Protein AF-A0A2P6G306-F1 (afdb_monomer_lite)

Foldseek 3Di:
DDDPVVCCCVPPVVNVDDDDDDDDDPDDDDVVNVVCQQPFHQDPVGTGDGDDDDDDPDDPPDDDDVPPPDDDD

pLDDT: mean 83.34, std 11.4, range [45.31, 95.44]

Structure (mmCIF, N/CA/C/O backbone):
data_AF-A0A2P6G306-F1
#
_entry.id   AF-A0A2P6G306-F1
#
loop_
_atom_site.group_PDB
_atom_site.id
_atom_site.type_symbol
_atom_site.label_atom_id
_atom_site.label_alt_id
_atom_site.label_comp_id
_atom_site.label_asym_id
_atom_site.label_entity_id
_atom_site.label_seq_id
_atom_site.pdbx_PDB_ins_code
_atom_site.Cartn_x
_atom_site.Cartn_y
_atom_site.Cartn_z
_atom_site.occupancy
_atom_site.B_iso_or_equiv
_atom_site.auth_seq_id
_atom_site.auth_comp_id
_atom_site.auth_asym_id
_atom_site.auth_atom_id
_atom_site.pdbx_PDB_model_num
ATOM 1 N N . MET A 1 1 ? 24.032 4.594 22.756 1.00 47.03 1 MET A N 1
ATOM 2 C CA . MET A 1 1 ? 22.996 5.210 23.613 1.00 47.03 1 MET A CA 1
ATOM 3 C C . MET A 1 1 ? 21.652 5.019 22.919 1.00 47.03 1 MET A C 1
ATOM 5 O O . MET A 1 1 ? 21.480 5.559 21.836 1.00 47.03 1 MET A O 1
ATOM 9 N N . ASN A 1 2 ? 20.753 4.190 23.460 1.00 63.53 2 ASN A N 1
ATOM 10 C CA . ASN A 1 2 ? 19.428 3.960 22.868 1.00 63.53 2 ASN A CA 1
ATOM 11 C C . ASN A 1 2 ? 18.470 5.087 23.274 1.00 63.53 2 ASN A C 1
ATOM 13 O O . ASN A 1 2 ? 18.306 5.355 24.462 1.00 63.53 2 ASN A O 1
ATOM 17 N N . ASN A 1 3 ? 17.837 5.743 22.298 1.00 81.94 3 ASN A N 1
ATOM 18 C CA . ASN A 1 3 ? 16.844 6.787 22.550 1.00 81.94 3 ASN A CA 1
ATOM 19 C C . ASN A 1 3 ? 15.442 6.163 22.639 1.00 81.94 3 ASN A C 1
ATOM 21 O O . ASN A 1 3 ? 14.749 5.984 21.636 1.00 81.94 3 ASN A O 1
ATOM 25 N N . VAL A 1 4 ? 15.044 5.814 23.863 1.00 80.56 4 VAL A N 1
ATOM 26 C CA . VAL A 1 4 ? 13.770 5.141 24.171 1.00 80.56 4 VAL A CA 1
ATOM 27 C C . VAL A 1 4 ? 12.556 5.982 23.747 1.00 80.56 4 VAL A C 1
ATOM 29 O O . VAL A 1 4 ? 11.562 5.438 23.269 1.00 80.56 4 VAL A O 1
ATOM 32 N N . ALA A 1 5 ? 12.649 7.313 23.850 1.00 81.75 5 ALA A N 1
ATOM 33 C CA . ALA A 1 5 ? 11.573 8.223 23.459 1.00 81.75 5 ALA A CA 1
ATOM 34 C C . ALA A 1 5 ? 11.341 8.227 21.939 1.00 81.75 5 ALA A C 1
ATOM 36 O O . ALA A 1 5 ? 10.196 8.157 21.490 1.00 81.75 5 ALA A O 1
ATOM 37 N N . LEU A 1 6 ? 12.416 8.234 21.141 1.00 81.00 6 LEU A N 1
ATOM 38 C CA . LEU A 1 6 ? 12.327 8.130 19.681 1.00 81.00 6 LEU A CA 1
ATOM 39 C C . LEU A 1 6 ? 11.682 6.800 19.261 1.00 81.00 6 LEU A C 1
ATOM 41 O O . LEU A 1 6 ? 10.799 6.772 18.404 1.00 81.00 6 LEU A O 1
ATOM 45 N N . GLN A 1 7 ? 12.090 5.700 19.898 1.00 82.12 7 GLN A N 1
ATOM 46 C CA . GLN A 1 7 ? 11.545 4.377 19.601 1.00 82.12 7 GLN A CA 1
ATOM 47 C C . GLN A 1 7 ? 10.042 4.303 19.904 1.00 82.12 7 GLN A C 1
ATOM 49 O O . GLN A 1 7 ? 9.280 3.796 19.075 1.00 82.12 7 GLN A O 1
ATOM 54 N N . ALA A 1 8 ? 9.606 4.851 21.043 1.00 79.25 8 ALA A N 1
ATOM 55 C CA . ALA A 1 8 ? 8.191 4.949 21.401 1.00 79.25 8 ALA A CA 1
ATOM 56 C C . ALA A 1 8 ? 7.407 5.838 20.419 1.00 79.25 8 ALA A C 1
ATOM 58 O O . ALA A 1 8 ? 6.282 5.502 20.050 1.00 79.25 8 ALA A O 1
ATOM 59 N N . GLY A 1 9 ? 8.017 6.927 19.941 1.00 80.81 9 GLY A N 1
ATOM 60 C CA . GLY A 1 9 ? 7.439 7.815 18.931 1.00 80.81 9 GLY A CA 1
ATOM 61 C C . GLY A 1 9 ? 7.166 7.134 17.584 1.00 80.81 9 GLY A C 1
ATOM 62 O O . GLY A 1 9 ? 6.162 7.431 16.943 1.00 80.81 9 GLY A O 1
ATOM 63 N N . ILE A 1 10 ? 8.009 6.191 17.164 1.00 81.44 10 ILE A N 1
ATOM 64 C CA . ILE A 1 10 ? 7.864 5.515 15.862 1.00 81.44 10 ILE A CA 1
ATOM 65 C C . ILE A 1 10 ? 7.033 4.228 15.970 1.00 81.44 10 ILE A C 1
ATOM 67 O O . ILE A 1 10 ? 6.276 3.899 15.058 1.00 81.44 10 ILE A O 1
ATOM 71 N N . SER A 1 11 ? 7.172 3.494 17.077 1.00 81.25 11 SER A N 1
ATOM 72 C CA . SER A 1 11 ? 6.650 2.123 17.193 1.00 81.25 11 SER A CA 1
ATOM 73 C C . SER A 1 11 ? 5.263 2.042 17.831 1.00 81.25 11 SER A C 1
ATOM 75 O O . SER A 1 11 ? 4.605 1.014 17.700 1.00 81.25 11 SER A O 1
ATOM 77 N N . ASN A 1 12 ? 4.808 3.086 18.536 1.00 83.94 12 ASN A N 1
ATOM 78 C CA . ASN A 1 12 ? 3.493 3.074 19.174 1.00 83.94 12 ASN A CA 1
ATOM 79 C C . ASN A 1 12 ? 2.376 3.149 18.109 1.00 83.94 12 ASN A C 1
ATOM 81 O O . ASN A 1 12 ? 2.293 4.158 17.403 1.00 83.94 12 ASN A O 1
ATOM 85 N N . PRO A 1 13 ? 1.473 2.148 18.019 1.00 77.56 13 PRO A N 1
ATOM 86 C CA . PRO A 1 13 ? 0.384 2.129 17.038 1.00 77.56 13 PRO A CA 1
ATOM 87 C C . PRO A 1 13 ? -0.525 3.361 17.103 1.00 77.56 13 PRO A C 1
ATOM 89 O O . PRO A 1 13 ? -1.069 3.780 16.084 1.00 77.56 13 PRO A O 1
ATOM 92 N N . ARG A 1 14 ? -0.646 3.988 18.286 1.00 80.31 14 ARG A N 1
ATOM 93 C CA . ARG A 1 14 ? -1.442 5.212 18.485 1.00 80.31 14 ARG A CA 1
ATOM 94 C C . ARG A 1 14 ? -0.949 6.392 17.652 1.00 80.31 14 ARG A C 1
ATOM 96 O O . ARG A 1 14 ? -1.738 7.279 17.351 1.00 80.31 14 ARG A 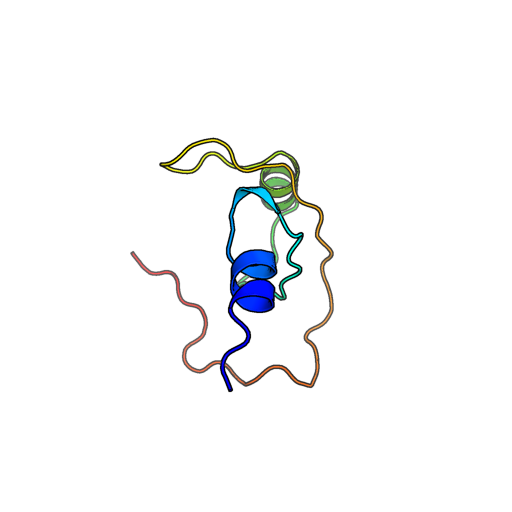O 1
ATOM 103 N N . ASN A 1 15 ? 0.329 6.402 17.277 1.00 80.88 15 ASN A N 1
ATOM 104 C CA . ASN A 1 15 ? 0.914 7.502 16.517 1.00 80.88 15 ASN A CA 1
ATOM 105 C C . ASN A 1 15 ? 0.561 7.432 15.026 1.00 80.88 15 ASN A C 1
ATOM 107 O O . ASN A 1 15 ? 0.770 8.418 14.325 1.00 80.88 15 ASN A O 1
ATOM 111 N N . ASN A 1 16 ? 0.027 6.292 14.555 1.00 78.31 16 ASN A N 1
ATOM 112 C CA . ASN A 1 16 ? -0.534 6.080 13.216 1.00 78.31 16 ASN A CA 1
ATOM 113 C C . ASN A 1 16 ? 0.271 6.756 12.089 1.00 78.31 16 ASN A C 1
ATOM 115 O O . ASN A 1 16 ? -0.273 7.434 11.213 1.00 78.31 16 ASN A O 1
ATOM 119 N N . LEU A 1 17 ? 1.600 6.632 12.163 1.00 85.06 17 LEU A N 1
ATOM 120 C CA . LEU A 1 17 ? 2.494 7.320 11.244 1.00 85.06 17 LEU A CA 1
ATOM 121 C C . LEU A 1 17 ? 2.284 6.770 9.837 1.00 85.06 17 LEU A C 1
ATOM 123 O O . LEU A 1 17 ? 2.392 5.563 9.609 1.00 85.06 17 LEU A O 1
ATOM 127 N N . LYS A 1 18 ? 2.009 7.671 8.888 1.00 86.25 18 LYS A N 1
ATOM 128 C CA . LYS A 1 18 ? 1.879 7.312 7.476 1.00 86.25 18 LYS A CA 1
ATOM 129 C C . LYS A 1 18 ? 3.195 6.734 6.974 1.00 86.25 18 LYS A C 1
ATOM 131 O O . LYS A 1 18 ? 4.262 7.302 7.199 1.00 86.25 18 LYS A O 1
ATOM 136 N N . LYS A 1 19 ? 3.099 5.620 6.257 1.00 88.06 19 LYS A N 1
ATOM 137 C CA . LYS A 1 19 ? 4.234 4.957 5.621 1.00 88.06 19 LYS A CA 1
ATOM 138 C C . LYS A 1 19 ? 3.993 4.914 4.120 1.00 88.06 19 LYS A C 1
ATOM 140 O O . LYS A 1 19 ? 2.886 4.612 3.680 1.00 88.06 19 LYS A O 1
ATOM 145 N N . THR A 1 20 ? 5.035 5.219 3.359 1.00 91.19 20 THR A N 1
ATOM 146 C CA . THR A 1 20 ? 5.018 5.173 1.896 1.00 91.19 20 THR A CA 1
ATOM 147 C C . THR A 1 20 ? 5.936 4.052 1.448 1.00 91.19 20 THR A C 1
ATOM 149 O O . THR A 1 20 ? 7.076 3.973 1.902 1.00 91.19 20 THR A O 1
ATOM 152 N N . TYR A 1 21 ? 5.441 3.201 0.556 1.00 89.94 21 TYR A N 1
ATOM 153 C CA . TYR A 1 21 ? 6.146 2.012 0.094 1.00 89.94 21 TYR A CA 1
ATOM 154 C C . TYR A 1 21 ? 6.260 2.000 -1.427 1.00 89.94 21 TYR A C 1
ATOM 156 O O . TYR A 1 21 ? 5.382 2.502 -2.128 1.00 89.94 21 TYR A O 1
ATOM 164 N N . LEU A 1 22 ? 7.337 1.391 -1.920 1.00 90.62 22 LEU A N 1
ATOM 165 C CA . LEU A 1 22 ? 7.455 0.948 -3.303 1.00 90.62 22 LEU A CA 1
ATOM 166 C C . LEU A 1 22 ? 7.077 -0.530 -3.359 1.00 90.62 22 LEU A C 1
ATOM 168 O O . LEU A 1 22 ? 7.574 -1.322 -2.558 1.00 90.62 22 LEU A O 1
ATOM 172 N N . VAL A 1 23 ? 6.188 -0.882 -4.283 1.00 88.56 23 VAL A N 1
ATOM 173 C CA . VAL A 1 23 ? 5.685 -2.246 -4.458 1.00 88.56 23 VAL A CA 1
ATOM 174 C C . VAL A 1 23 ? 5.878 -2.633 -5.915 1.00 88.56 23 VAL A C 1
ATOM 176 O O . VAL A 1 23 ? 5.446 -1.909 -6.807 1.00 88.56 23 VAL A O 1
ATOM 179 N N . GLN A 1 24 ? 6.527 -3.770 -6.138 1.00 86.75 24 GLN A N 1
ATOM 180 C CA . GLN A 1 24 ? 6.644 -4.400 -7.446 1.00 86.75 24 GLN A CA 1
ATOM 181 C C . GLN A 1 24 ? 5.677 -5.586 -7.490 1.00 86.75 24 GLN A C 1
ATOM 183 O O . GLN A 1 24 ? 5.603 -6.357 -6.531 1.00 86.75 24 GLN A O 1
ATOM 188 N N . VAL A 1 25 ? 4.927 -5.701 -8.583 1.00 83.62 25 VAL A N 1
ATOM 189 C CA . VAL A 1 25 ? 3.965 -6.779 -8.846 1.00 83.62 25 VAL A CA 1
ATOM 190 C C . VAL A 1 25 ? 4.366 -7.506 -10.127 1.00 83.62 25 VAL A C 1
ATOM 192 O O . VAL A 1 25 ? 4.992 -6.910 -10.999 1.00 83.62 25 VAL A O 1
ATOM 195 N N . ASP A 1 26 ? 4.023 -8.788 -10.239 1.00 79.06 26 ASP A N 1
ATOM 196 C CA . ASP A 1 26 ? 4.422 -9.625 -11.381 1.00 79.06 26 ASP A CA 1
ATOM 197 C C . ASP A 1 26 ? 3.686 -9.275 -12.689 1.00 79.06 26 ASP A C 1
ATOM 199 O O . ASP A 1 26 ? 4.102 -9.690 -13.768 1.00 79.06 26 ASP A O 1
ATOM 203 N N . SER A 1 27 ? 2.559 -8.563 -12.625 1.00 79.00 27 SER A N 1
ATOM 204 C CA . SER A 1 27 ? 1.731 -8.240 -13.793 1.00 79.00 27 SER A CA 1
ATOM 205 C C . SER A 1 27 ? 1.147 -6.843 -13.686 1.00 79.00 27 SER A C 1
ATOM 207 O O . SER A 1 27 ? 0.932 -6.343 -12.579 1.00 79.00 27 SER A O 1
ATOM 209 N N . ASP A 1 28 ? 0.841 -6.245 -14.837 1.00 83.25 28 ASP A N 1
ATOM 210 C CA . ASP A 1 28 ? 0.168 -4.953 -14.885 1.00 83.25 28 ASP A CA 1
ATOM 211 C C . ASP A 1 28 ? -1.192 -5.047 -14.181 1.00 83.25 28 ASP A C 1
ATOM 213 O O . ASP A 1 28 ? -2.036 -5.874 -14.550 1.00 83.25 28 ASP A O 1
ATOM 217 N N . PRO A 1 29 ? -1.424 -4.235 -13.137 1.00 84.44 29 PRO A N 1
ATOM 218 C CA . PRO A 1 29 ? -2.652 -4.325 -12.378 1.00 84.44 29 PRO A CA 1
ATOM 219 C C . PRO A 1 29 ? -3.822 -3.792 -13.209 1.00 84.44 29 PRO A C 1
ATOM 221 O O . PRO A 1 29 ? -3.796 -2.666 -13.703 1.00 84.44 29 PRO A O 1
ATOM 224 N N . ALA A 1 30 ? -4.882 -4.591 -13.324 1.00 88.62 30 ALA A N 1
ATOM 225 C CA . ALA A 1 30 ? -6.125 -4.155 -13.948 1.00 88.62 30 ALA A CA 1
ATOM 226 C C . ALA A 1 30 ? -6.809 -3.060 -13.111 1.00 88.62 30 ALA A C 1
ATOM 228 O O . ALA A 1 30 ? -6.785 -3.102 -11.877 1.00 88.62 30 ALA A O 1
ATOM 229 N N . GLU A 1 31 ? -7.503 -2.128 -13.771 1.00 88.81 31 GLU A N 1
ATOM 230 C CA . GLU A 1 31 ? -8.170 -0.997 -13.106 1.00 88.81 31 GLU A CA 1
ATOM 231 C C . GLU A 1 31 ? -9.184 -1.447 -12.037 1.00 88.81 31 GLU A C 1
ATOM 233 O O . GLU A 1 31 ? -9.345 -0.792 -11.010 1.00 88.81 31 GLU A O 1
ATOM 238 N N . SER A 1 32 ? -9.827 -2.605 -12.222 1.00 88.31 32 SER A N 1
ATOM 239 C CA . SER A 1 32 ? -10.721 -3.201 -11.221 1.00 88.31 32 SER A CA 1
ATOM 240 C C . SER A 1 32 ? -9.995 -3.563 -9.920 1.00 88.31 32 SER A C 1
ATOM 242 O O . SER A 1 32 ? -10.493 -3.261 -8.837 1.00 88.31 32 SER A O 1
ATOM 244 N N . GLY A 1 33 ? -8.798 -4.150 -10.010 1.00 88.31 33 GLY A N 1
ATOM 245 C CA . GLY A 1 33 ? -7.958 -4.449 -8.848 1.00 88.31 33 GLY A CA 1
ATOM 246 C C . GLY A 1 33 ? -7.433 -3.178 -8.182 1.00 88.31 33 GLY A C 1
ATOM 247 O O . GLY A 1 33 ? -7.397 -3.081 -6.956 1.00 88.31 33 GLY A O 1
ATOM 248 N N . LEU A 1 34 ? -7.102 -2.164 -8.984 1.00 90.88 34 LEU A N 1
ATOM 249 C CA . LEU A 1 34 ? -6.699 -0.850 -8.488 1.00 90.88 34 LEU A CA 1
ATOM 250 C C . LEU A 1 34 ? -7.827 -0.164 -7.705 1.00 90.88 34 LEU A C 1
ATOM 252 O O . LEU A 1 34 ? -7.581 0.349 -6.614 1.00 90.88 34 LEU A O 1
ATOM 256 N N . ASN A 1 35 ? -9.062 -0.196 -8.208 1.00 91.75 35 ASN A N 1
ATOM 257 C CA . ASN A 1 35 ? -10.226 0.342 -7.498 1.00 91.75 35 ASN A CA 1
ATOM 258 C C . ASN A 1 35 ? -10.483 -0.388 -6.179 1.00 91.75 35 ASN A C 1
ATOM 260 O O . ASN A 1 35 ? -10.691 0.265 -5.158 1.00 91.75 35 ASN A O 1
ATOM 264 N N . TYR A 1 36 ? -10.362 -1.716 -6.174 1.00 90.25 36 TYR A N 1
ATOM 265 C CA . TYR A 1 36 ? -10.511 -2.508 -4.954 1.00 90.25 36 TYR A CA 1
ATOM 266 C C . TYR A 1 36 ? -9.507 -2.092 -3.863 1.00 90.25 36 TYR A C 1
ATOM 268 O O . TYR A 1 36 ? -9.878 -1.924 -2.702 1.00 90.25 36 TYR A O 1
ATOM 276 N N . LEU A 1 37 ? -8.251 -1.819 -4.236 1.00 91.25 37 LEU A N 1
ATOM 277 C CA . LEU A 1 37 ? -7.241 -1.298 -3.306 1.00 91.25 37 LEU A CA 1
ATOM 278 C C . LEU A 1 37 ? -7.556 0.124 -2.813 1.00 91.25 37 LEU A C 1
ATOM 280 O O . LEU A 1 37 ? -7.338 0.422 -1.636 1.00 91.25 37 LEU A O 1
ATOM 284 N N . ARG A 1 38 ? -8.077 1.006 -3.681 1.00 93.38 38 ARG A N 1
ATOM 285 C CA . ARG A 1 38 ? -8.449 2.386 -3.304 1.00 93.38 38 ARG A CA 1
ATOM 286 C C . ARG A 1 38 ? -9.569 2.411 -2.268 1.00 93.38 38 ARG A C 1
ATO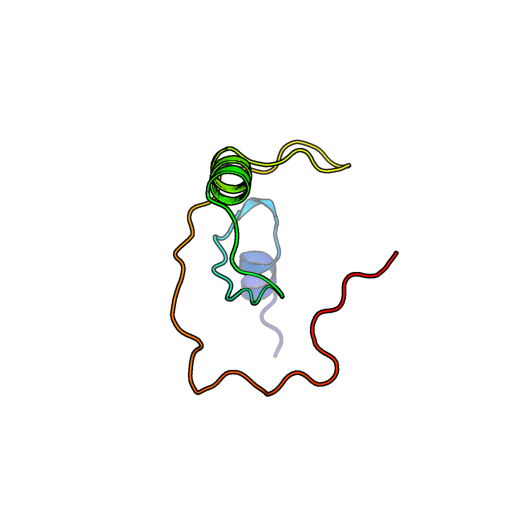M 288 O O . ARG A 1 38 ? -9.528 3.238 -1.364 1.00 93.38 38 ARG A O 1
ATOM 295 N N . GLU A 1 39 ? -10.540 1.511 -2.380 1.00 93.06 39 GLU A N 1
ATOM 296 C CA . GLU A 1 39 ? -11.700 1.436 -1.477 1.00 93.06 39 GLU A CA 1
ATOM 297 C C . GLU A 1 39 ? -11.407 0.744 -0.136 1.00 93.06 39 GLU A C 1
ATOM 299 O O . GLU A 1 39 ? -12.230 0.789 0.789 1.00 93.06 39 GLU A O 1
ATOM 304 N N . GLY A 1 40 ? -10.228 0.133 -0.022 1.00 92.75 40 GLY A N 1
ATOM 305 C CA . GLY A 1 40 ? -9.846 -0.715 1.094 1.00 92.75 40 GLY A CA 1
ATOM 306 C C . GLY A 1 40 ? -10.363 -2.140 0.911 1.00 92.75 40 GLY A C 1
ATOM 307 O O . GLY A 1 40 ? -11.535 -2.370 0.606 1.00 92.75 40 GLY A O 1
ATOM 308 N N . VAL A 1 41 ? -9.476 -3.104 1.128 1.00 93.12 41 VAL A N 1
ATOM 309 C CA . VA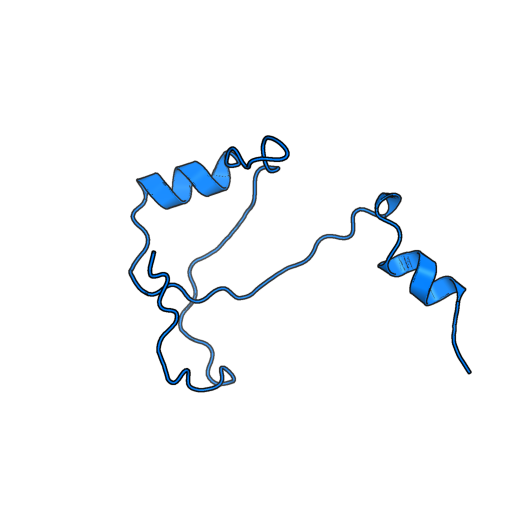L A 1 41 ? -9.736 -4.527 0.900 1.00 93.12 41 VAL A CA 1
ATOM 3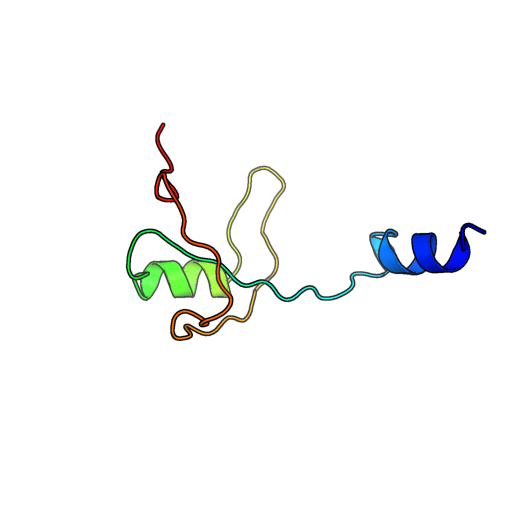10 C C . VAL A 1 41 ? -10.112 -5.221 2.201 1.00 93.12 41 VAL A C 1
ATOM 312 O O . VAL A 1 41 ? -9.669 -4.817 3.276 1.00 93.12 41 VAL A O 1
ATOM 315 N N . MET A 1 42 ? -10.926 -6.271 2.118 1.00 94.50 42 MET A N 1
ATOM 316 C CA . MET A 1 42 ? -11.170 -7.140 3.268 1.00 94.50 42 MET A CA 1
ATOM 317 C C . MET A 1 42 ? -9.976 -8.073 3.469 1.00 94.50 42 MET A C 1
ATOM 319 O O . MET A 1 42 ? -9.609 -8.811 2.555 1.00 94.50 42 MET A O 1
ATOM 323 N N . LEU A 1 43 ? -9.391 -8.021 4.660 1.00 92.81 43 LEU A N 1
ATOM 324 C CA . LEU A 1 43 ? -8.368 -8.934 5.158 1.00 92.81 43 LEU A CA 1
ATOM 325 C C . LEU A 1 43 ? -8.960 -9.778 6.296 1.00 92.81 43 LEU A C 1
ATOM 327 O O . LEU A 1 43 ? -10.040 -9.470 6.809 1.00 92.81 43 LEU A O 1
ATOM 331 N N . ASP A 1 44 ? -8.241 -10.817 6.717 1.00 94.38 44 ASP A N 1
ATOM 332 C CA . ASP A 1 44 ? -8.675 -11.709 7.804 1.00 94.38 44 ASP A CA 1
ATOM 333 C C . ASP A 1 44 ? -8.876 -10.971 9.142 1.00 94.38 44 ASP A C 1
ATOM 335 O O . ASP A 1 44 ? -9.666 -11.403 9.981 1.00 94.38 44 ASP A O 1
ATOM 339 N N . ASP A 1 45 ? -8.190 -9.842 9.343 1.00 94.31 45 ASP A N 1
ATOM 340 C CA . ASP A 1 45 ? -8.264 -8.991 10.536 1.00 94.31 45 ASP A CA 1
ATOM 341 C C . ASP A 1 45 ? -9.166 -7.754 10.364 1.00 94.31 45 ASP A C 1
ATOM 343 O O . ASP A 1 45 ? -9.285 -6.934 11.279 1.00 94.31 45 ASP A O 1
ATOM 347 N N . GLY A 1 46 ? -9.852 -7.635 9.223 1.00 95.19 46 GLY A N 1
ATOM 348 C CA . GLY A 1 46 ? -10.842 -6.595 8.963 1.00 95.19 46 GLY A CA 1
ATOM 349 C C . GLY A 1 46 ? -10.617 -5.828 7.662 1.00 95.19 46 GLY A C 1
ATOM 350 O O . GLY A 1 46 ? -9.790 -6.175 6.821 1.00 95.19 46 GLY A O 1
ATOM 351 N N . LYS A 1 47 ? -11.403 -4.764 7.467 1.00 95.44 47 LYS A N 1
ATOM 352 C CA . LYS A 1 47 ? -11.277 -3.913 6.280 1.00 95.44 47 LYS A CA 1
ATOM 353 C C . LYS A 1 47 ? -10.056 -3.005 6.411 1.00 95.44 47 LYS A C 1
ATOM 355 O O . LYS A 1 47 ? -9.945 -2.258 7.384 1.00 95.44 47 LYS A O 1
ATOM 360 N N . SER A 1 48 ? -9.178 -3.016 5.413 1.00 93.25 48 SER A N 1
ATOM 361 C CA . SER A 1 48 ? -8.081 -2.056 5.342 1.00 93.25 48 SER A CA 1
ATOM 362 C C . SER A 1 48 ? -8.620 -0.636 5.163 1.00 93.25 48 SER A C 1
ATOM 364 O O . SER A 1 48 ? -9.690 -0.412 4.592 1.00 93.25 48 SER A O 1
ATOM 366 N N . LEU A 1 49 ? -7.847 0.357 5.600 1.00 90.69 49 LEU A N 1
ATOM 367 C CA . LEU A 1 49 ? -8.152 1.742 5.259 1.00 90.69 49 LEU A CA 1
ATOM 368 C C . LEU A 1 49 ? -7.972 1.972 3.746 1.00 90.69 49 LEU A C 1
ATOM 370 O O . LEU A 1 49 ? -7.108 1.330 3.136 1.00 90.69 49 LEU A O 1
ATOM 374 N N . PRO A 1 50 ? -8.748 2.897 3.150 1.00 90.88 50 PRO A N 1
ATOM 375 C CA . PRO A 1 50 ? -8.498 3.401 1.805 1.00 90.88 50 PRO A CA 1
ATOM 376 C C . PRO A 1 50 ? -7.052 3.872 1.656 1.00 90.88 50 PRO A C 1
ATOM 378 O O . PRO A 1 50 ? -6.506 4.514 2.561 1.00 90.88 50 PRO A O 1
ATOM 381 N N . LEU A 1 51 ? -6.437 3.589 0.509 1.00 90.12 51 LEU A N 1
ATOM 382 C CA . LEU A 1 51 ? -5.049 3.964 0.253 1.00 90.12 51 LEU A CA 1
ATOM 383 C C . LEU A 1 51 ? -4.889 4.678 -1.091 1.00 90.12 51 LEU A C 1
ATOM 385 O O . LEU A 1 51 ? -5.565 4.382 -2.073 1.00 90.12 51 LEU A O 1
ATOM 389 N N . SER A 1 52 ? -3.964 5.635 -1.129 1.00 91.19 52 SER A N 1
ATOM 390 C CA . SER A 1 52 ? -3.554 6.318 -2.355 1.00 91.19 52 SER A CA 1
ATOM 391 C C . SER A 1 52 ? -2.264 5.706 -2.882 1.00 91.19 52 SER A C 1
ATOM 393 O O . SER A 1 52 ? -1.317 5.494 -2.126 1.00 91.19 52 SER A O 1
ATOM 395 N N . PHE A 1 53 ? -2.202 5.474 -4.187 1.00 92.69 53 PHE A N 1
ATOM 396 C CA . PHE A 1 53 ? -1.009 4.982 -4.867 1.00 92.69 53 PHE A CA 1
ATOM 397 C C . PHE A 1 53 ? -0.899 5.605 -6.256 1.00 92.69 53 PHE A C 1
ATOM 399 O O . PHE A 1 53 ? -1.856 6.170 -6.788 1.00 92.69 53 PHE A O 1
ATOM 406 N N . ARG A 1 54 ? 0.286 5.485 -6.848 1.00 91.94 54 ARG A N 1
ATOM 407 C CA . ARG A 1 54 ? 0.551 5.841 -8.240 1.00 91.94 54 ARG A CA 1
ATOM 408 C C . ARG A 1 54 ? 1.429 4.766 -8.861 1.00 91.94 54 ARG A C 1
ATOM 410 O O . ARG A 1 54 ? 2.342 4.278 -8.198 1.00 91.94 54 ARG A O 1
ATOM 417 N N . ILE A 1 55 ? 1.160 4.429 -10.117 1.00 90.56 55 ILE A N 1
ATOM 418 C CA . ILE A 1 55 ? 2.060 3.592 -10.908 1.00 90.56 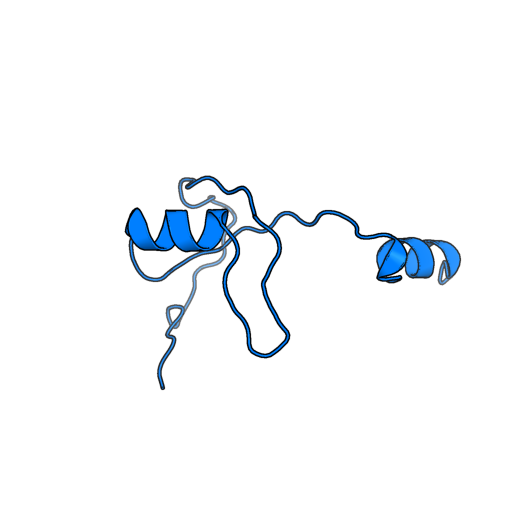55 ILE A CA 1
ATOM 419 C C . ILE A 1 55 ? 3.244 4.473 -11.304 1.00 90.56 55 ILE A C 1
ATOM 421 O O . ILE A 1 55 ? 3.062 5.600 -11.768 1.00 90.56 55 ILE A O 1
ATOM 425 N N . ILE A 1 56 ? 4.453 3.986 -11.060 1.00 90.69 56 ILE A N 1
ATOM 426 C CA . ILE A 1 56 ? 5.693 4.655 -11.444 1.00 90.69 56 ILE A CA 1
ATOM 427 C C . ILE A 1 56 ? 6.507 3.715 -12.324 1.00 90.69 56 ILE A C 1
ATOM 429 O O . ILE A 1 56 ? 6.334 2.501 -12.257 1.00 90.69 56 ILE A O 1
ATOM 433 N N . GLN A 1 57 ? 7.410 4.27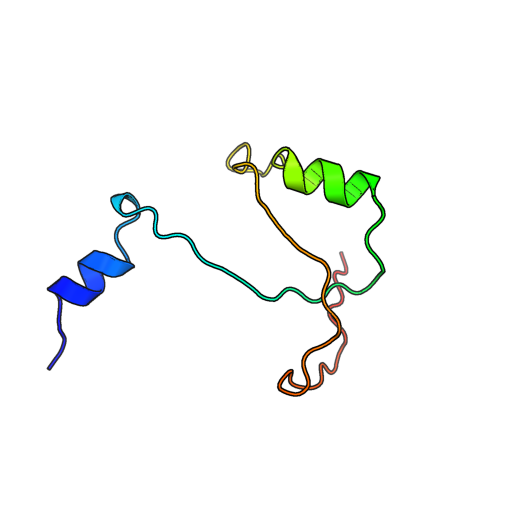9 -13.122 1.00 89.06 57 GLN A N 1
ATOM 434 C CA . GLN A 1 57 ? 8.432 3.478 -13.789 1.00 89.06 57 GLN A CA 1
ATOM 435 C C . GLN A 1 57 ? 9.372 2.858 -12.753 1.00 89.06 57 GLN A C 1
ATOM 437 O O . GLN A 1 57 ? 9.564 3.419 -11.668 1.00 89.06 57 GLN A O 1
ATOM 442 N N . GLU A 1 58 ? 9.954 1.711 -13.099 1.00 86.56 58 GLU A N 1
ATOM 443 C CA . GLU A 1 58 ? 10.897 1.012 -12.232 1.00 86.56 58 GLU A CA 1
ATOM 444 C C . GLU A 1 58 ? 12.075 1.935 -11.870 1.00 86.56 58 GLU A C 1
ATOM 446 O O . GLU A 1 58 ? 12.742 2.472 -12.761 1.00 86.56 58 GLU A O 1
ATOM 451 N N . PRO A 1 59 ? 12.323 2.184 -10.572 1.00 88.69 59 PRO A N 1
ATOM 452 C CA . PRO A 1 59 ? 13.392 3.076 -10.168 1.00 88.69 59 PRO A CA 1
ATOM 453 C C . PRO A 1 59 ? 14.766 2.425 -10.384 1.00 88.69 59 PRO A C 1
ATOM 455 O O . PRO A 1 59 ? 14.948 1.252 -10.065 1.00 88.69 59 PRO A O 1
ATOM 458 N N . PRO A 1 60 ? 15.786 3.194 -10.805 1.00 86.81 60 PRO A N 1
ATOM 459 C CA . PRO A 1 60 ? 17.100 2.649 -11.160 1.00 86.81 60 PRO A CA 1
ATOM 460 C C . PRO A 1 60 ? 17.890 2.085 -9.969 1.00 86.81 60 PRO A C 1
ATOM 462 O O . PRO A 1 60 ? 18.875 1.382 -10.159 1.00 86.81 60 PRO A O 1
ATOM 465 N N . PHE A 1 61 ? 17.492 2.414 -8.736 1.00 87.69 61 PHE A N 1
ATOM 466 C CA . PHE A 1 61 ? 18.121 1.924 -7.507 1.00 87.69 61 PHE A CA 1
ATOM 467 C C . PHE A 1 61 ? 17.511 0.608 -6.999 1.00 87.69 61 PHE A C 1
ATOM 469 O O . PHE A 1 61 ? 17.919 0.122 -5.941 1.00 87.69 61 PHE A O 1
ATOM 476 N N . LEU A 1 62 ? 16.505 0.058 -7.690 1.00 83.94 62 LEU A N 1
ATOM 477 C CA . LEU A 1 62 ? 15.888 -1.199 -7.291 1.00 83.94 62 LEU A CA 1
ATOM 478 C C . LEU A 1 62 ? 16.854 -2.358 -7.559 1.00 83.94 62 LEU A C 1
ATOM 480 O O . LEU A 1 62 ? 17.495 -2.437 -8.603 1.00 83.94 62 LEU A O 1
ATOM 484 N N . TRP A 1 63 ? 16.989 -3.258 -6.590 1.00 83.25 63 TRP A N 1
ATOM 485 C CA . TRP A 1 63 ? 17.826 -4.443 -6.746 1.00 83.25 63 TRP A CA 1
ATOM 486 C C . TRP A 1 63 ? 17.142 -5.473 -7.655 1.00 83.25 63 TRP A C 1
ATOM 488 O O . TRP A 1 63 ? 15.928 -5.665 -7.585 1.00 83.25 63 TRP A O 1
ATOM 498 N N . MET A 1 64 ? 17.927 -6.196 -8.463 1.00 77.50 64 MET A N 1
ATOM 499 C CA . MET A 1 64 ? 17.404 -7.288 -9.292 1.00 77.50 64 MET A CA 1
ATOM 500 C C . MET A 1 64 ? 16.775 -8.390 -8.426 1.00 77.50 64 MET A C 1
ATOM 502 O O . MET A 1 64 ? 17.350 -8.825 -7.424 1.00 77.50 64 MET A O 1
ATOM 506 N N . ARG A 1 65 ? 15.598 -8.875 -8.831 1.00 77.62 65 ARG A N 1
ATOM 507 C CA . ARG A 1 65 ? 14.897 -9.987 -8.173 1.00 77.62 65 ARG A CA 1
ATOM 508 C C . ARG A 1 65 ? 15.165 -11.283 -8.941 1.00 77.62 65 ARG A C 1
ATOM 510 O O . ARG A 1 65 ? 14.808 -11.393 -10.108 1.00 77.62 65 ARG A O 1
ATOM 517 N N . ASN A 1 66 ? 15.783 -12.262 -8.284 1.00 70.88 66 ASN A N 1
ATOM 518 C CA . ASN A 1 66 ? 15.880 -13.639 -8.769 1.00 70.88 66 ASN A CA 1
ATOM 519 C C . ASN A 1 66 ? 15.676 -14.599 -7.579 1.00 70.88 66 ASN A C 1
ATOM 521 O O . ASN A 1 66 ? 16.532 -14.616 -6.691 1.00 70.88 66 ASN A O 1
ATOM 525 N N . PRO A 1 67 ? 14.575 -15.369 -7.505 1.00 72.81 67 PRO A N 1
ATOM 526 C CA . PRO A 1 67 ? 13.477 -15.474 -8.476 1.00 72.81 67 PRO A CA 1
ATOM 527 C C . PRO A 1 67 ? 12.562 -14.226 -8.508 1.00 72.81 67 PRO A C 1
ATOM 529 O O . PRO A 1 67 ? 12.646 -13.386 -7.605 1.00 72.81 67 PRO A O 1
ATOM 532 N N . PRO A 1 68 ? 11.687 -14.086 -9.529 1.00 72.44 68 PRO A N 1
ATOM 533 C CA . PRO A 1 68 ? 10.600 -13.098 -9.521 1.00 72.44 68 PRO A CA 1
ATOM 534 C C . PRO A 1 68 ? 9.670 -13.292 -8.307 1.00 72.44 68 PRO A C 1
ATOM 536 O O . PRO A 1 68 ? 9.780 -14.291 -7.589 1.00 72.44 68 PRO A O 1
ATOM 539 N N . ILE A 1 69 ? 8.766 -12.338 -8.051 1.00 68.44 69 ILE A N 1
ATOM 540 C CA . ILE A 1 69 ? 7.912 -12.258 -6.850 1.00 68.44 69 ILE A CA 1
ATOM 541 C C . ILE A 1 69 ? 6.775 -13.293 -6.943 1.00 68.44 69 ILE A C 1
ATOM 543 O O . ILE A 1 69 ? 5.602 -12.971 -6.862 1.00 68.44 69 ILE A O 1
ATOM 547 N N . SER A 1 70 ? 7.112 -14.574 -7.098 1.00 62.50 70 SER A N 1
ATOM 548 C CA . SER A 1 70 ? 6.123 -15.639 -7.228 1.00 62.50 70 SER A CA 1
ATOM 549 C C . SER A 1 70 ? 5.276 -15.760 -5.964 1.00 62.50 70 SER A C 1
ATOM 551 O O . SER A 1 70 ? 5.740 -16.254 -4.935 1.00 62.50 70 SER A O 1
ATOM 553 N N . TYR A 1 71 ? 3.999 -15.407 -6.077 1.00 45.56 71 TYR A N 1
ATOM 554 C CA . TYR A 1 71 ? 2.961 -15.986 -5.236 1.00 45.56 71 TYR A CA 1
ATOM 555 C C . TYR A 1 71 ? 2.552 -17.330 -5.853 1.00 45.56 71 TYR A C 1
ATOM 557 O O . TYR A 1 71 ? 1.890 -17.375 -6.888 1.00 45.56 71 TYR A O 1
ATOM 565 N N . ARG A 1 72 ? 2.976 -18.445 -5.249 1.00 48.12 72 ARG A N 1
ATOM 566 C CA . ARG A 1 72 ? 2.427 -19.775 -5.554 1.00 48.12 72 ARG A CA 1
ATOM 567 C C . ARG A 1 72 ? 1.946 -20.449 -4.271 1.00 48.12 72 ARG A C 1
ATOM 569 O O . ARG A 1 72 ? 2.770 -20.940 -3.498 1.00 48.12 72 ARG A O 1
ATOM 576 N N . LYS A 1 73 ? 0.625 -20.515 -4.106 1.00 45.31 73 LYS A N 1
ATOM 577 C CA . LYS A 1 73 ? -0.115 -21.668 -3.580 1.00 45.31 73 LYS A CA 1
ATOM 578 C C . LYS A 1 73 ? -1.446 -21.770 -4.308 1.00 45.31 73 LYS A C 1
ATOM 580 O O . LYS A 1 73 ? -2.040 -20.699 -4.550 1.00 45.31 73 LYS A O 1
#

Sequence (73 aa):
MNNVALQAGISNPRNNLKKTYLVQVDSDPAESGLNYLREGVMLDDGKSLPLSFRIIQEPPFLWMRNPPISYRK

Radius of gyration: 16.68 Å; chains: 1; bounding box: 35×30×39 Å

Secondary structure (DSSP, 8-state):
---HHHHHHHH-GGG----------SSPPPHHHHHHHHH--EETTEEPPP------PPPTTPPPPSS------